Protein AF-A0A4Q2UKI3-F1 (afdb_monomer)

pLDDT: mean 76.63, std 18.98, range [35.12, 98.06]

Secondary structure (DSSP, 8-state):
-HHHHHHHHHHHHHHHTS------PPPEEEEEEEEEEEETTS-B-TT-EEEEEEEESSSTT---EEEEEEEE--TTSEEEEEEEEE--SSS-EEEEEEE-SEEEETTEEEEEEEEEEEEGGGTEE--TT-----EE-TTSEEEEEEEEEE-

Nearest PDB structures (foldseek):
  2bum-assembly1_B  TM=4.641E-01  e=3.343E-04  Acinetobacter baylyi ADP1
  2but-assembly1_B  TM=4.661E-01  e=5.150E-04  Acinetobacter baylyi ADP1
  1ykn-assembly1_F  TM=4.585E-01  e=4.879E-04  Pseudomonas putida
  1ykp-assembly1_D  TM=4.360E-01  e=1.601E-03  Pseudomonas putida
  5vxt-assembly1_A  TM=4.109E-01  e=1.361E-03  Burkholderia ambifaria MC40-6

Organism: NCBI:txid2502893

Foldseek 3Di:
DVVVVVVVVVVVVCVVVVVPPPPPFFDWAKEKEKEFEAAPVRHGDWFFKKKKWKAFAQDDPRPHTPDIDIWTAHNRRMTMDIDTDTADDPRHIWIFMDGDQWDDDPNFIKGWDAKFKDFPVPVDGPPGPPPPPGTDGGNTYMYMYTYIYTD

Radius of gyration: 20.32 Å; Cα contacts (8 Å, |Δi|>4): 316; chains: 1; bounding box: 37×31×71 Å

Sequence (151 aa):
METIKAVKYSLLVAILTTSLSCGIKAVEKGTVITGTVQLNTGEPVEGYPLSVVGKKGTGFGVTNPVSRQDIRTDKNGTFSYQGLLKSGGLDGLGYELQWAYYFDVQGQSYSVDTIQASIPDTGINNTPGYQYDGYLFPGKQHEIKIILKKN

Structure (mmCIF, N/CA/C/O backbone):
data_AF-A0A4Q2UKI3-F1
#
_entry.id   AF-A0A4Q2UKI3-F1
#
loop_
_atom_site.group_PDB
_atom_site.id
_atom_site.type_symbol
_atom_site.label_atom_id
_atom_site.label_alt_id
_atom_site.label_comp_id
_atom_site.label_asym_id
_atom_site.label_entity_id
_atom_site.label_seq_id
_atom_site.pdbx_PDB_ins_code
_atom_site.Cartn_x
_atom_site.Cartn_y
_atom_site.Cartn_z
_atom_site.occupancy
_atom_site.B_iso_or_equiv
_atom_site.auth_seq_id
_atom_site.auth_comp_id
_atom_site.auth_asym_id
_atom_site.auth_atom_id
_atom_site.pdbx_PDB_model_num
ATOM 1 N N . MET A 1 1 ? 12.188 14.479 -53.266 1.00 50.34 1 MET A N 1
ATOM 2 C CA . MET A 1 1 ? 11.174 14.447 -52.181 1.00 50.34 1 MET A CA 1
ATOM 3 C C . MET A 1 1 ? 10.757 13.022 -51.787 1.00 50.34 1 MET A C 1
ATOM 5 O O . MET A 1 1 ? 10.208 12.839 -50.707 1.00 50.34 1 MET A O 1
ATOM 9 N N . GLU A 1 2 ? 11.034 12.005 -52.610 1.00 50.94 2 GLU A N 1
ATOM 10 C CA . GLU A 1 2 ? 10.612 10.615 -52.362 1.00 50.94 2 GLU A CA 1
ATOM 11 C C . GLU A 1 2 ? 11.491 9.858 -51.353 1.00 50.94 2 GLU A C 1
ATOM 13 O O . GLU A 1 2 ? 10.982 9.089 -50.541 1.00 50.94 2 GLU A O 1
ATOM 18 N N . THR A 1 3 ? 12.789 10.163 -51.295 1.00 49.94 3 THR A N 1
ATOM 19 C CA . THR A 1 3 ? 13.754 9.511 -50.393 1.00 49.94 3 THR A CA 1
ATOM 20 C C . THR A 1 3 ? 13.425 9.725 -48.909 1.00 49.94 3 THR A C 1
ATOM 22 O O . THR A 1 3 ? 13.560 8.814 -48.101 1.00 49.94 3 THR A O 1
ATOM 25 N N . ILE A 1 4 ? 12.908 10.904 -48.542 1.00 55.69 4 ILE A N 1
ATOM 26 C CA . ILE A 1 4 ? 12.514 11.227 -47.156 1.00 55.69 4 ILE A CA 1
ATOM 27 C C . ILE A 1 4 ? 11.265 10.436 -46.733 1.00 55.69 4 ILE A C 1
ATOM 29 O O . ILE A 1 4 ? 11.157 10.017 -45.580 1.00 55.69 4 ILE A O 1
ATOM 33 N N . LYS A 1 5 ? 10.326 10.196 -47.661 1.00 51.28 5 LYS A N 1
ATOM 34 C CA . LYS A 1 5 ? 9.130 9.381 -47.391 1.00 51.28 5 LYS A CA 1
ATOM 35 C C . LYS A 1 5 ? 9.502 7.914 -47.172 1.00 51.28 5 LYS A C 1
ATOM 37 O O . LYS A 1 5 ? 8.985 7.311 -46.236 1.00 51.28 5 LYS A O 1
ATOM 42 N N . ALA A 1 6 ? 10.435 7.384 -47.967 1.00 54.06 6 ALA A N 1
ATOM 43 C CA . ALA A 1 6 ? 10.947 6.024 -47.810 1.00 54.06 6 ALA A CA 1
ATOM 44 C C . ALA A 1 6 ? 11.662 5.827 -46.461 1.00 54.06 6 ALA A C 1
ATOM 46 O O . ALA A 1 6 ? 11.371 4.869 -45.757 1.00 54.06 6 ALA A O 1
ATOM 47 N N . VAL A 1 7 ? 12.507 6.775 -46.034 1.00 58.47 7 VAL A N 1
ATOM 48 C CA . VAL A 1 7 ? 13.191 6.709 -44.725 1.00 58.47 7 VAL A CA 1
ATOM 49 C C . VAL A 1 7 ? 12.198 6.746 -43.558 1.00 58.47 7 VAL A C 1
ATOM 51 O O . VAL A 1 7 ? 12.334 5.964 -42.619 1.00 58.47 7 VAL A O 1
ATOM 54 N N . LYS A 1 8 ? 11.165 7.599 -43.618 1.00 52.81 8 LYS A N 1
ATOM 55 C CA . LYS A 1 8 ? 10.102 7.632 -42.597 1.00 52.81 8 LYS A CA 1
ATOM 56 C C . LYS A 1 8 ? 9.333 6.315 -42.514 1.00 52.81 8 LYS A C 1
ATOM 58 O O . LYS A 1 8 ? 9.083 5.842 -41.409 1.00 52.81 8 LYS A O 1
ATOM 63 N N . TYR A 1 9 ? 8.977 5.729 -43.658 1.00 56.16 9 TYR A N 1
ATOM 64 C CA . TYR A 1 9 ? 8.280 4.443 -43.697 1.00 56.16 9 TYR A CA 1
ATOM 65 C C . TYR A 1 9 ? 9.157 3.311 -43.156 1.00 56.16 9 TYR A C 1
ATOM 67 O O . TYR A 1 9 ? 8.686 2.533 -42.336 1.00 56.16 9 TYR A O 1
ATOM 75 N N . SER A 1 10 ? 10.440 3.264 -43.521 1.00 57.22 10 SER A N 1
ATOM 76 C CA . SER A 1 10 ? 11.377 2.254 -43.018 1.00 57.22 10 SER A CA 1
ATOM 77 C C . SER A 1 10 ? 11.633 2.376 -41.515 1.00 57.22 10 SER A C 1
ATOM 79 O O . SER A 1 10 ? 11.723 1.359 -40.836 1.00 57.22 10 SER A O 1
ATOM 81 N N . LEU A 1 11 ? 11.701 3.597 -40.970 1.00 56.56 11 LEU A N 1
ATOM 82 C CA . LEU A 1 11 ? 11.870 3.817 -39.530 1.00 56.56 11 LEU A CA 1
ATOM 83 C C . LEU A 1 11 ? 10.609 3.423 -38.749 1.00 56.56 11 LEU A C 1
ATOM 85 O O . LEU A 1 11 ? 10.703 2.769 -37.715 1.00 56.56 11 LEU A O 1
ATOM 89 N N . LEU A 1 12 ? 9.427 3.778 -39.264 1.00 56.50 12 LEU A N 1
ATOM 90 C CA . LEU A 1 12 ? 8.145 3.421 -38.659 1.00 56.50 12 LEU A CA 1
ATOM 91 C C . LEU A 1 12 ? 7.921 1.905 -38.694 1.00 56.50 12 LEU A C 1
ATOM 93 O O . LEU A 1 12 ? 7.557 1.323 -37.678 1.00 56.50 12 LEU A O 1
ATOM 97 N N . VAL A 1 13 ? 8.196 1.259 -39.832 1.00 60.34 13 VAL A N 1
ATOM 98 C CA . VAL A 1 13 ? 8.146 -0.202 -39.959 1.00 60.34 13 VAL A CA 1
ATOM 99 C C . VAL A 1 13 ? 9.145 -0.833 -39.007 1.00 60.34 13 VAL A C 1
ATOM 101 O O . VAL A 1 13 ? 8.752 -1.719 -38.277 1.00 60.34 13 VAL A O 1
ATOM 104 N N . ALA A 1 14 ? 10.380 -0.347 -38.909 1.00 57.53 14 ALA A N 1
ATOM 105 C CA . ALA A 1 14 ? 11.362 -0.949 -38.014 1.00 57.53 14 ALA A CA 1
ATOM 106 C C . ALA A 1 14 ? 11.053 -0.763 -36.511 1.00 57.53 14 ALA A C 1
ATOM 108 O O . ALA A 1 14 ? 11.431 -1.613 -35.701 1.00 57.53 14 ALA A O 1
ATOM 109 N N . ILE A 1 15 ? 10.318 0.294 -36.138 1.00 59.94 15 ILE A N 1
ATOM 110 C CA . ILE A 1 15 ? 9.724 0.460 -34.800 1.00 59.94 15 ILE A CA 1
ATOM 111 C C . ILE A 1 15 ? 8.563 -0.531 -34.598 1.00 59.94 15 ILE A C 1
ATOM 113 O O . ILE A 1 15 ? 8.498 -1.193 -33.565 1.00 59.94 15 ILE A O 1
ATOM 117 N N . LEU A 1 16 ? 7.674 -0.674 -35.587 1.00 53.81 16 LEU A N 1
ATOM 118 C CA . LEU A 1 16 ? 6.489 -1.544 -35.521 1.00 53.81 16 LEU A CA 1
ATOM 119 C C . LEU A 1 16 ? 6.827 -3.041 -35.603 1.00 53.81 16 LEU A C 1
ATOM 121 O O . LEU A 1 16 ? 6.187 -3.854 -34.946 1.00 53.81 16 LEU A O 1
ATOM 125 N N . THR A 1 17 ? 7.840 -3.413 -36.385 1.00 56.22 17 THR A N 1
ATOM 126 C CA . THR A 1 17 ? 8.337 -4.784 -36.557 1.00 56.22 17 THR A CA 1
ATOM 127 C C . THR A 1 17 ? 9.443 -5.119 -35.567 1.00 56.22 17 THR A C 1
ATOM 129 O O . THR A 1 17 ? 10.066 -6.171 -35.688 1.00 56.22 17 THR A O 1
ATOM 132 N N . THR A 1 18 ? 9.728 -4.237 -34.602 1.00 50.94 18 THR A N 1
ATOM 133 C CA . THR A 1 18 ? 10.745 -4.417 -33.548 1.00 50.94 18 THR A CA 1
ATOM 134 C C . THR A 1 18 ? 12.172 -4.686 -34.050 1.00 50.94 18 THR A C 1
ATOM 136 O O . THR A 1 18 ? 13.043 -5.058 -33.270 1.00 50.94 18 THR A O 1
ATOM 139 N N . SER A 1 19 ? 12.453 -4.469 -35.339 1.00 52.16 19 SER A N 1
ATOM 140 C CA . SER A 1 19 ? 13.776 -4.690 -35.939 1.00 52.16 19 SER A CA 1
ATOM 141 C C . SER A 1 19 ? 14.776 -3.586 -35.577 1.00 52.16 19 SER A C 1
ATOM 143 O O . SER A 1 19 ? 15.982 -3.805 -35.644 1.00 52.16 19 SER A O 1
ATOM 145 N N . LEU A 1 20 ? 14.291 -2.437 -35.093 1.00 46.88 20 LEU A N 1
ATOM 146 C CA . LEU A 1 20 ? 15.054 -1.492 -34.275 1.00 46.88 20 LEU A CA 1
ATOM 147 C C . LEU A 1 20 ? 14.900 -1.854 -32.789 1.00 46.88 20 LEU A C 1
ATOM 149 O O . LEU A 1 20 ? 14.452 -1.042 -31.981 1.00 46.88 20 LEU A O 1
ATOM 153 N N . SER A 1 21 ? 15.277 -3.072 -32.394 1.00 44.72 21 SER A N 1
ATOM 154 C CA . SER A 1 21 ? 15.443 -3.415 -30.980 1.00 44.72 21 SER A CA 1
ATOM 155 C C . SER A 1 21 ? 16.721 -2.755 -30.450 1.00 44.72 21 SER A C 1
ATOM 157 O O . SER A 1 21 ? 17.706 -3.418 -30.123 1.00 44.72 21 SER A O 1
ATOM 159 N N . CYS A 1 22 ? 16.736 -1.424 -30.377 1.00 46.22 22 CYS A N 1
ATOM 160 C CA . CYS A 1 22 ? 17.656 -0.732 -29.488 1.00 46.22 22 CYS A CA 1
ATOM 161 C C . CYS A 1 22 ? 17.190 -1.113 -28.080 1.00 46.22 22 CYS A C 1
ATOM 163 O O . CYS A 1 22 ? 16.197 -0.577 -27.599 1.00 46.22 22 CYS A O 1
ATOM 165 N N . GLY A 1 23 ? 17.780 -2.181 -27.531 1.00 47.00 23 GLY A N 1
ATOM 166 C CA . GLY A 1 23 ? 17.226 -2.991 -26.450 1.00 47.00 23 GLY A CA 1
ATOM 167 C C . GLY A 1 23 ? 16.612 -2.174 -25.319 1.00 47.00 23 GLY A C 1
ATOM 168 O O . GLY A 1 23 ? 17.324 -1.723 -24.423 1.00 47.00 23 GLY A O 1
ATOM 169 N N . ILE A 1 24 ? 15.283 -2.041 -25.338 1.00 54.25 24 ILE A N 1
ATOM 170 C CA . ILE A 1 24 ? 14.505 -1.509 -24.221 1.00 54.25 24 ILE A CA 1
ATOM 171 C C . ILE A 1 24 ? 14.537 -2.589 -23.140 1.00 54.25 24 ILE A C 1
ATOM 173 O O . ILE A 1 24 ? 13.637 -3.412 -23.021 1.00 54.25 24 ILE A O 1
ATOM 177 N N . LYS A 1 25 ? 15.646 -2.657 -22.405 1.00 57.47 25 LYS A N 1
ATOM 178 C CA . LYS A 1 25 ? 15.768 -3.507 -21.226 1.00 57.47 25 LYS A CA 1
ATOM 179 C C . LYS A 1 25 ? 14.930 -2.882 -20.119 1.00 57.47 25 LYS A C 1
ATOM 181 O O . LYS A 1 25 ? 14.973 -1.667 -19.931 1.00 57.47 25 LYS A O 1
ATOM 186 N N . ALA A 1 26 ? 14.202 -3.704 -19.371 1.00 66.56 26 ALA A N 1
ATOM 187 C CA . ALA A 1 26 ? 13.581 -3.254 -18.136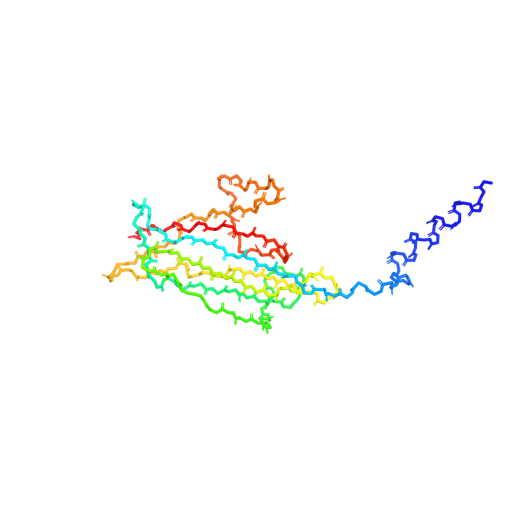 1.00 66.56 26 ALA A CA 1
ATOM 188 C C . ALA A 1 26 ? 14.672 -2.685 -17.210 1.00 66.56 26 ALA A C 1
ATOM 190 O O . ALA A 1 26 ? 15.658 -3.364 -16.916 1.00 66.56 26 ALA A O 1
ATOM 191 N N . VAL A 1 27 ? 14.518 -1.430 -16.786 1.00 73.94 27 VAL A N 1
ATOM 192 C CA . VAL A 1 27 ? 15.466 -0.750 -15.897 1.00 73.94 27 VAL A CA 1
ATOM 193 C C . VAL A 1 27 ? 14.875 -0.720 -14.498 1.00 73.94 27 VAL A C 1
ATOM 195 O O . VAL A 1 27 ? 13.685 -0.463 -14.325 1.00 73.94 27 VAL A O 1
ATOM 198 N N . GLU A 1 28 ? 15.698 -0.967 -13.488 1.00 82.25 28 GLU A N 1
ATOM 199 C CA . GLU A 1 28 ? 15.294 -0.800 -12.096 1.00 82.25 28 GLU A CA 1
ATOM 200 C C . GLU A 1 28 ? 1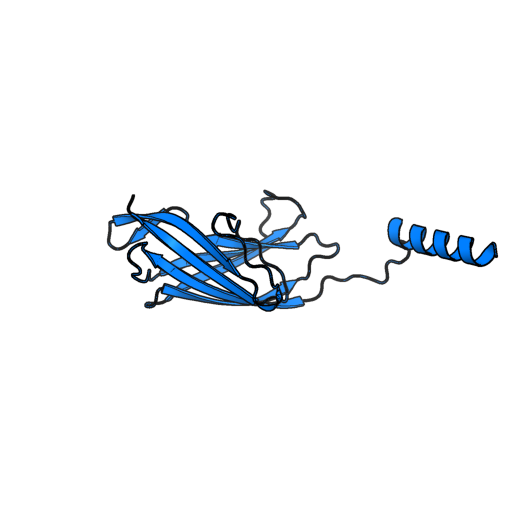5.086 0.679 -11.771 1.00 82.25 28 GLU A C 1
ATOM 202 O O . GLU A 1 28 ? 15.916 1.539 -12.077 1.00 82.25 28 GLU A O 1
ATOM 207 N N . LYS A 1 29 ? 13.942 0.986 -11.165 1.00 84.38 29 LYS A N 1
ATOM 208 C CA . LYS A 1 29 ? 13.545 2.334 -10.787 1.00 84.38 29 LYS A CA 1
ATOM 209 C C . LYS A 1 29 ? 13.206 2.369 -9.303 1.00 84.38 29 LYS A C 1
ATOM 211 O O . LYS A 1 29 ? 12.342 1.622 -8.837 1.00 84.38 29 LYS A O 1
ATOM 216 N N . GLY A 1 30 ? 13.874 3.260 -8.573 1.00 87.31 30 GLY A N 1
ATOM 217 C CA . GLY A 1 30 ? 13.557 3.543 -7.175 1.00 87.31 30 GLY A CA 1
ATOM 218 C C . GLY A 1 30 ? 12.121 4.030 -7.052 1.00 87.31 30 GLY A C 1
ATOM 219 O O . GLY A 1 30 ? 11.756 5.037 -7.648 1.00 87.31 30 GLY A O 1
ATOM 220 N N . THR A 1 31 ? 11.309 3.281 -6.322 1.00 88.75 31 THR A N 1
ATOM 221 C CA . THR A 1 31 ? 9.890 3.553 -6.101 1.00 88.75 31 THR A CA 1
ATOM 222 C C . THR A 1 31 ? 9.677 3.685 -4.606 1.00 88.75 31 THR A C 1
ATOM 224 O O . THR A 1 31 ? 10.172 2.862 -3.832 1.00 88.75 31 THR A O 1
ATOM 227 N N . VAL A 1 32 ? 8.953 4.727 -4.216 1.00 92.75 32 VAL A N 1
ATOM 228 C CA . VAL A 1 32 ? 8.581 4.988 -2.827 1.00 92.75 32 VAL A CA 1
ATOM 229 C C . VAL A 1 32 ? 7.070 4.892 -2.728 1.00 92.75 32 VAL A C 1
ATOM 231 O O . VAL A 1 32 ? 6.356 5.452 -3.554 1.00 92.75 32 VAL A O 1
ATOM 234 N N . ILE A 1 33 ? 6.589 4.163 -1.733 1.00 93.31 33 ILE A N 1
ATOM 235 C CA . ILE A 1 33 ? 5.170 4.027 -1.432 1.00 93.31 33 ILE A CA 1
ATOM 236 C C . ILE A 1 33 ? 5.023 4.361 0.038 1.00 93.31 33 ILE A C 1
ATOM 238 O O . ILE A 1 33 ? 5.574 3.667 0.887 1.00 93.31 33 ILE A O 1
ATOM 242 N N . THR A 1 34 ? 4.297 5.420 0.341 1.00 95.62 34 THR A N 1
ATOM 243 C CA . THR A 1 34 ? 3.963 5.807 1.707 1.00 95.62 34 THR A CA 1
ATOM 244 C C . THR A 1 34 ? 2.459 5.842 1.857 1.00 95.62 34 THR A C 1
ATOM 246 O O . THR A 1 34 ? 1.715 5.997 0.887 1.00 95.62 34 THR A O 1
ATOM 249 N N . GLY A 1 35 ? 1.982 5.678 3.080 1.00 95.69 35 GLY A N 1
ATOM 250 C CA . GLY A 1 35 ? 0.560 5.783 3.297 1.00 95.69 35 GLY A CA 1
ATOM 251 C C . GLY A 1 35 ? 0.117 5.602 4.725 1.00 95.69 35 GLY A C 1
ATOM 252 O O . GLY A 1 35 ? 0.918 5.331 5.620 1.00 95.69 35 GLY A O 1
ATOM 253 N N . THR A 1 36 ? -1.186 5.755 4.918 1.00 97.31 36 THR A N 1
ATOM 254 C CA . THR A 1 36 ? -1.844 5.565 6.204 1.00 97.31 36 THR A CA 1
ATOM 255 C C . THR A 1 36 ? -3.050 4.647 6.083 1.00 97.31 36 THR A C 1
ATOM 257 O O . THR A 1 36 ? -3.734 4.599 5.058 1.00 97.31 36 THR A O 1
ATOM 260 N N . VAL A 1 37 ? -3.318 3.918 7.160 1.00 96.75 37 VAL A N 1
ATOM 261 C CA . VAL A 1 37 ? -4.538 3.148 7.367 1.00 96.75 37 VAL A CA 1
ATOM 262 C C . VAL A 1 37 ? -5.197 3.672 8.630 1.00 96.75 37 VAL A C 1
ATOM 264 O O . VAL A 1 37 ? -4.595 3.690 9.706 1.00 96.75 37 VAL A O 1
ATOM 267 N N . GLN A 1 38 ? -6.437 4.118 8.486 1.00 97.19 38 GLN A N 1
ATOM 268 C CA . GLN A 1 38 ? -7.216 4.683 9.577 1.00 97.19 38 GLN A CA 1
ATOM 269 C C . GLN A 1 38 ? -8.654 4.181 9.526 1.00 97.19 38 GLN A C 1
ATOM 271 O O . GLN A 1 38 ? -9.178 3.829 8.471 1.00 97.19 38 GLN A O 1
ATOM 276 N N . LEU A 1 39 ? -9.317 4.196 10.670 1.00 95.81 39 LEU A N 1
ATOM 277 C CA . LEU A 1 39 ? -10.757 4.043 10.756 1.00 95.81 39 LEU A CA 1
ATOM 278 C C . LEU A 1 39 ? -11.450 5.272 10.146 1.00 95.81 39 LEU A C 1
ATOM 280 O O . LEU A 1 39 ? -10.875 6.360 10.028 1.00 95.81 39 LEU A O 1
ATOM 284 N N . ASN A 1 40 ? -12.722 5.127 9.789 1.00 93.62 40 ASN A N 1
ATOM 285 C CA . ASN A 1 40 ? -13.571 6.229 9.337 1.00 93.62 40 ASN A CA 1
ATOM 286 C C . ASN A 1 40 ? -13.797 7.294 10.429 1.00 93.62 40 ASN A C 1
ATOM 288 O O . ASN A 1 40 ? -14.176 8.418 10.112 1.00 93.62 40 ASN A O 1
ATOM 292 N N . THR A 1 41 ? -13.512 6.962 11.692 1.00 93.56 41 THR A N 1
ATOM 293 C CA . THR A 1 41 ? -13.431 7.890 12.831 1.00 93.56 41 THR A CA 1
ATOM 294 C C . THR A 1 41 ? -12.162 8.750 12.819 1.00 93.56 41 THR A C 1
ATOM 296 O O . THR A 1 41 ? -12.094 9.743 13.535 1.00 93.56 41 THR A O 1
ATOM 299 N N . GLY A 1 42 ? -11.163 8.396 12.002 1.00 93.31 42 GLY A N 1
ATOM 300 C CA . GLY A 1 42 ? -9.849 9.038 11.949 1.00 93.31 42 GLY A CA 1
ATOM 301 C C . GLY A 1 42 ? -8.781 8.368 12.816 1.00 93.31 42 GLY A C 1
ATOM 302 O O . GLY A 1 42 ? -7.621 8.760 12.740 1.00 93.31 42 GLY A O 1
ATOM 303 N N . GLU A 1 43 ? -9.141 7.357 13.608 1.00 96.44 43 GLU A N 1
ATOM 304 C CA . GLU A 1 43 ? -8.193 6.640 14.466 1.00 96.44 43 GLU A CA 1
ATOM 305 C C . GLU A 1 43 ? -7.231 5.770 13.638 1.00 96.44 43 GLU A C 1
ATOM 307 O O . GLU A 1 43 ? -7.675 5.100 12.702 1.00 96.44 43 GLU A O 1
ATOM 312 N N . PRO A 1 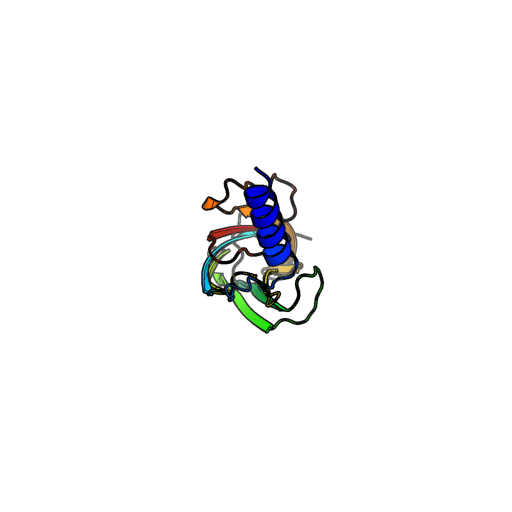44 ? -5.924 5.751 13.948 1.00 97.25 44 PRO A N 1
ATOM 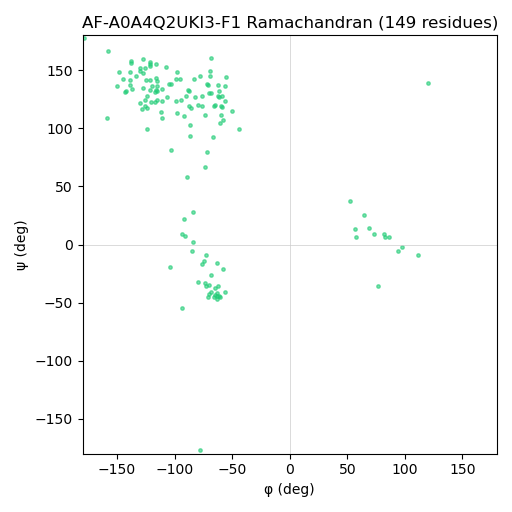313 C CA . PRO A 1 44 ? -4.955 4.942 13.215 1.00 97.25 44 PRO A CA 1
ATOM 314 C C . PRO A 1 44 ? -5.149 3.441 13.463 1.00 97.25 44 PRO A C 1
ATOM 316 O O . PRO A 1 44 ? -5.536 3.026 14.554 1.00 97.25 44 PRO A O 1
ATOM 319 N N . VAL A 1 45 ? -4.823 2.617 12.464 1.00 96.88 45 VAL A N 1
ATOM 320 C CA . VAL A 1 45 ? -4.895 1.151 12.567 1.00 96.88 45 VAL A CA 1
ATOM 321 C C . VAL A 1 45 ? -3.490 0.563 12.552 1.00 96.88 45 VAL A C 1
ATOM 323 O O . VAL A 1 45 ? -2.835 0.546 11.511 1.00 96.88 45 VAL A O 1
ATOM 326 N N . GLU A 1 46 ? -3.032 0.059 13.695 1.00 97.31 46 GLU A N 1
ATOM 327 C CA . GLU A 1 46 ? -1.737 -0.617 13.836 1.00 97.31 46 GLU A CA 1
ATOM 328 C C . GLU A 1 46 ? -1.773 -2.058 13.304 1.00 97.31 46 GLU A C 1
ATOM 330 O O . GLU A 1 46 ? -2.768 -2.771 13.443 1.00 97.31 46 GLU A O 1
ATOM 335 N N . GLY A 1 47 ? -0.662 -2.512 12.716 1.00 96.38 47 GLY A N 1
ATOM 336 C CA . GLY A 1 47 ? -0.465 -3.907 12.325 1.00 96.38 47 GLY A CA 1
ATOM 337 C C . GLY A 1 47 ? -1.265 -4.362 11.102 1.00 96.38 47 GLY A C 1
ATOM 338 O O . GLY A 1 47 ? -1.255 -5.558 10.794 1.00 96.38 47 GLY A O 1
ATOM 339 N N . TYR A 1 48 ? -1.921 -3.440 10.397 1.00 96.25 48 TYR A N 1
ATOM 340 C CA . TYR A 1 48 ? -2.703 -3.719 9.199 1.00 96.25 48 TYR A CA 1
ATOM 341 C C . TYR A 1 48 ? -1.803 -4.303 8.098 1.00 96.25 48 TYR A C 1
ATOM 343 O O . TYR A 1 48 ? -0.768 -3.706 7.790 1.00 96.25 48 TYR A O 1
ATOM 351 N N . PRO A 1 49 ? -2.144 -5.466 7.514 1.00 95.19 49 PRO A N 1
ATOM 352 C CA . PRO A 1 49 ? -1.290 -6.144 6.549 1.00 95.19 49 PRO A CA 1
ATOM 353 C C . PRO A 1 49 ? -1.453 -5.560 5.142 1.00 95.19 49 PRO A C 1
ATOM 355 O O . PRO A 1 49 ? -2.556 -5.516 4.590 1.00 95.19 49 PRO A O 1
ATOM 358 N N . LEU A 1 50 ? -0.328 -5.186 4.534 1.00 94.75 50 LEU A N 1
ATOM 359 C CA . LEU A 1 50 ? -0.224 -4.835 3.121 1.00 94.75 50 LEU A CA 1
ATOM 360 C C . LEU A 1 50 ? 0.889 -5.649 2.454 1.00 94.75 50 LEU A C 1
ATOM 362 O O . LEU A 1 50 ? 1.805 -6.135 3.119 1.00 94.75 50 LEU A O 1
ATOM 366 N N . SER A 1 51 ? 0.845 -5.763 1.131 1.00 93.75 51 SER A N 1
ATOM 367 C CA . SER A 1 51 ? 1.900 -6.429 0.367 1.00 93.75 51 SER A CA 1
ATOM 368 C C . SER A 1 51 ? 2.153 -5.723 -0.959 1.00 93.75 51 SER A C 1
ATOM 370 O O . SER A 1 51 ? 1.222 -5.499 -1.722 1.00 93.75 51 SER A O 1
ATOM 372 N N . VAL A 1 52 ? 3.411 -5.436 -1.285 1.00 91.50 52 VAL A N 1
ATOM 373 C CA . VAL A 1 52 ? 3.809 -5.058 -2.649 1.00 91.50 52 VAL A CA 1
ATOM 374 C C . VAL A 1 52 ? 4.076 -6.336 -3.429 1.00 91.50 52 VAL A C 1
ATOM 376 O O . VAL A 1 52 ? 4.967 -7.111 -3.075 1.00 91.50 52 VAL A O 1
ATOM 379 N N . VAL A 1 53 ? 3.305 -6.574 -4.484 1.00 88.12 53 VAL A N 1
ATOM 380 C CA . VAL A 1 53 ? 3.373 -7.789 -5.298 1.00 88.12 53 VAL A CA 1
ATOM 381 C C . VAL A 1 53 ? 3.820 -7.434 -6.708 1.00 88.12 53 VAL A C 1
ATOM 383 O O . VAL A 1 53 ? 3.206 -6.612 -7.380 1.00 88.12 53 VAL A O 1
ATOM 386 N N . GLY A 1 54 ? 4.896 -8.071 -7.166 1.00 85.44 54 GLY A N 1
ATOM 387 C CA . GLY A 1 54 ? 5.296 -8.065 -8.568 1.00 85.44 54 GLY A CA 1
ATOM 388 C C . GLY A 1 54 ? 4.637 -9.234 -9.289 1.00 85.44 54 GLY A C 1
ATOM 389 O O . GLY A 1 54 ? 4.751 -10.376 -8.845 1.00 85.44 54 GLY A O 1
ATOM 390 N N . LYS A 1 55 ? 3.967 -8.971 -10.406 1.00 79.38 55 LYS A N 1
ATOM 391 C CA . LYS A 1 55 ? 3.276 -9.955 -11.248 1.00 79.38 55 LYS A CA 1
ATOM 392 C C . LYS A 1 55 ? 3.921 -10.023 -12.621 1.00 79.38 55 LYS A C 1
ATOM 394 O O . LYS A 1 55 ? 4.319 -8.998 -13.164 1.00 79.38 55 LYS A O 1
ATOM 399 N N . LYS A 1 56 ? 3.996 -11.223 -13.199 1.00 71.12 56 LYS A N 1
ATOM 400 C CA . LYS A 1 56 ? 4.463 -11.433 -14.577 1.00 71.12 56 LYS A CA 1
ATOM 401 C C . LYS A 1 56 ? 3.280 -11.591 -15.535 1.00 71.12 56 LYS A C 1
ATOM 403 O O . LYS A 1 56 ? 2.471 -12.497 -15.362 1.00 71.12 56 LYS A O 1
ATOM 408 N N . GLY A 1 57 ? 3.228 -10.744 -16.560 1.00 59.19 57 GLY A N 1
ATOM 409 C CA . GLY A 1 57 ? 2.171 -10.651 -17.571 1.00 59.19 57 GLY A CA 1
ATOM 410 C C . GLY A 1 57 ? 1.504 -9.267 -17.585 1.00 59.19 57 GLY A C 1
ATOM 411 O O . GLY A 1 57 ? 1.217 -8.700 -16.538 1.00 59.19 57 GLY A O 1
ATOM 412 N N . THR A 1 58 ? 1.216 -8.726 -18.774 1.00 50.69 58 THR A N 1
ATOM 413 C CA . THR A 1 58 ? 0.588 -7.399 -18.970 1.00 50.69 58 THR A CA 1
ATOM 414 C C . THR A 1 58 ? -0.945 -7.423 -18.864 1.00 50.69 58 THR A C 1
ATOM 416 O O . THR A 1 58 ? -1.621 -6.630 -19.513 1.00 50.69 58 THR A O 1
ATOM 419 N N . GLY A 1 59 ? -1.512 -8.360 -18.101 1.00 46.31 59 GLY A N 1
ATOM 420 C CA . GLY A 1 59 ? -2.958 -8.563 -17.999 1.00 46.31 59 GLY A CA 1
ATOM 421 C C . GLY A 1 59 ? -3.476 -8.379 -16.576 1.00 46.31 59 GLY A C 1
ATOM 422 O O . GLY A 1 59 ? -2.896 -8.896 -15.620 1.00 46.31 59 GLY A O 1
ATOM 423 N N . PHE A 1 60 ? -4.605 -7.686 -16.446 1.00 40.53 60 PHE A N 1
ATOM 424 C CA . PHE A 1 60 ? -5.396 -7.654 -15.218 1.00 40.53 60 PHE A CA 1
ATOM 425 C C . PHE A 1 60 ? -5.815 -9.093 -14.854 1.00 40.53 60 PHE A C 1
ATOM 427 O O . PHE A 1 60 ? -6.331 -9.816 -15.704 1.00 40.53 60 PHE A O 1
ATOM 434 N N . GLY A 1 61 ? -5.559 -9.538 -13.619 1.00 47.44 61 GLY A N 1
ATOM 435 C CA . GLY A 1 61 ? -5.936 -10.884 -13.152 1.00 47.44 61 GLY A CA 1
ATOM 436 C C . GLY A 1 61 ? -4.945 -12.022 -13.443 1.00 47.44 61 GLY A C 1
ATOM 437 O O . GLY A 1 61 ? -5.260 -13.173 -13.152 1.00 47.44 61 GLY A O 1
ATOM 438 N N . VAL A 1 62 ? -3.742 -11.749 -13.969 1.00 51.38 62 VAL A N 1
ATOM 439 C CA . VAL A 1 62 ? -2.716 -12.796 -14.155 1.00 51.38 62 VAL A CA 1
ATOM 440 C C . VAL A 1 62 ? -2.065 -13.145 -12.805 1.00 51.38 62 VAL A C 1
ATOM 442 O O . VAL A 1 62 ? -1.479 -12.299 -12.129 1.00 51.38 62 VAL A O 1
ATOM 445 N N . THR A 1 63 ? -2.191 -14.409 -12.396 1.00 55.19 63 THR A N 1
ATOM 446 C CA . THR A 1 63 ? -1.961 -14.933 -11.033 1.00 55.19 63 THR A CA 1
ATOM 447 C C . THR A 1 63 ? -0.549 -15.446 -10.754 1.00 55.19 63 THR A C 1
ATOM 449 O O . THR A 1 63 ? -0.377 -16.248 -9.843 1.00 55.19 63 THR A O 1
ATOM 452 N N . ASN A 1 64 ? 0.470 -15.020 -11.501 1.00 67.31 64 ASN A N 1
ATOM 453 C CA . ASN A 1 64 ? 1.843 -15.477 -11.260 1.00 67.31 64 ASN A CA 1
ATOM 454 C C . ASN A 1 64 ? 2.645 -14.390 -10.529 1.00 67.31 64 ASN A C 1
ATOM 456 O O . ASN A 1 64 ? 3.362 -13.625 -11.190 1.00 67.31 64 ASN A O 1
ATOM 460 N N . PRO A 1 65 ? 2.516 -14.273 -9.187 1.00 71.31 65 PRO A N 1
ATOM 461 C CA . PRO A 1 65 ? 3.379 -13.399 -8.417 1.00 71.31 65 PRO A CA 1
ATOM 462 C C . PRO A 1 65 ? 4.817 -13.901 -8.553 1.00 71.31 65 PRO A C 1
ATOM 464 O O . PRO A 1 65 ? 5.107 -15.076 -8.342 1.00 71.31 65 PRO A O 1
ATOM 467 N N . VAL A 1 66 ? 5.719 -13.004 -8.928 1.00 79.94 66 VAL A N 1
ATOM 468 C CA . VAL A 1 66 ? 7.159 -13.279 -9.024 1.00 79.94 66 VAL A CA 1
ATOM 469 C C . VAL A 1 66 ? 7.935 -12.680 -7.861 1.00 79.94 66 VAL A C 1
ATOM 471 O O . VAL A 1 66 ? 9.052 -13.105 -7.582 1.00 79.94 66 VAL A O 1
ATOM 474 N N . SER A 1 67 ? 7.349 -11.704 -7.170 1.00 84.62 67 SER A N 1
ATOM 475 C CA . SER A 1 67 ? 7.896 -11.135 -5.947 1.00 84.62 67 SER A CA 1
ATOM 476 C C . SER A 1 67 ? 6.767 -10.684 -5.032 1.00 84.62 67 SER A C 1
ATOM 478 O O . SER A 1 67 ? 5.719 -10.240 -5.498 1.00 84.62 67 SER A O 1
ATOM 480 N N . ARG A 1 68 ? 6.996 -10.766 -3.725 1.00 89.06 68 ARG A N 1
ATOM 481 C CA . ARG A 1 68 ? 6.094 -10.256 -2.696 1.00 89.06 68 ARG A CA 1
ATOM 482 C C . ARG A 1 68 ? 6.930 -9.668 -1.574 1.00 89.06 68 ARG A C 1
ATOM 484 O O . ARG A 1 68 ? 7.863 -10.317 -1.113 1.00 89.06 68 ARG A O 1
ATOM 491 N N . GLN A 1 69 ? 6.577 -8.467 -1.145 1.00 93.38 69 GLN A N 1
ATOM 492 C CA . GLN A 1 69 ? 7.119 -7.850 0.053 1.00 93.38 69 GLN A CA 1
ATOM 493 C C . GLN A 1 69 ? 5.965 -7.483 0.971 1.00 93.38 69 GLN A C 1
ATOM 495 O O . GLN A 1 69 ? 5.134 -6.655 0.608 1.00 93.38 69 GLN A O 1
ATOM 500 N N . ASP A 1 70 ? 5.934 -8.083 2.154 1.00 95.19 70 ASP A N 1
ATOM 501 C CA . ASP A 1 70 ? 4.927 -7.763 3.157 1.00 95.19 70 ASP A CA 1
ATOM 502 C C . ASP A 1 70 ? 5.337 -6.526 3.959 1.00 95.19 70 ASP A C 1
ATOM 504 O O . ASP A 1 70 ? 6.516 -6.308 4.256 1.00 95.19 70 ASP A O 1
ATOM 508 N N . ILE A 1 71 ? 4.336 -5.713 4.280 1.00 95.69 71 ILE A N 1
ATOM 509 C CA . ILE A 1 71 ? 4.428 -4.453 5.009 1.00 95.69 71 ILE A CA 1
ATOM 510 C C . ILE A 1 71 ? 3.326 -4.473 6.069 1.00 95.69 71 ILE A C 1
ATOM 512 O O . ILE A 1 71 ? 2.240 -5.016 5.853 1.00 95.69 71 ILE A O 1
ATOM 516 N N . ARG A 1 72 ? 3.594 -3.881 7.229 1.00 96.50 72 ARG A N 1
ATOM 517 C CA . ARG A 1 72 ? 2.578 -3.646 8.253 1.00 96.50 72 ARG A CA 1
ATOM 518 C C . ARG A 1 72 ? 2.592 -2.190 8.665 1.00 96.50 72 ARG A C 1
ATOM 520 O O . ARG A 1 72 ? 3.655 -1.570 8.661 1.00 96.50 72 ARG A O 1
ATOM 527 N N . THR A 1 73 ? 1.425 -1.665 9.013 1.00 97.81 73 THR A N 1
ATOM 528 C CA . THR A 1 73 ? 1.341 -0.331 9.598 1.00 97.81 73 THR A CA 1
ATOM 529 C C . THR A 1 73 ? 1.936 -0.301 10.999 1.00 97.81 73 THR A C 1
ATOM 531 O O . THR A 1 73 ? 1.823 -1.263 11.764 1.00 97.81 73 THR A O 1
ATOM 534 N N . ASP A 1 74 ? 2.565 0.819 11.332 1.00 97.88 74 ASP A N 1
ATOM 535 C CA . ASP A 1 74 ? 3.033 1.117 12.678 1.00 97.88 74 ASP A CA 1
ATOM 536 C C . ASP A 1 74 ? 1.888 1.581 13.601 1.00 97.88 74 ASP A C 1
ATOM 538 O O . ASP A 1 74 ? 0.722 1.653 13.207 1.00 97.88 74 ASP A O 1
ATOM 542 N N . LYS A 1 75 ? 2.227 1.939 14.845 1.00 97.00 75 LYS A N 1
ATOM 543 C CA . LYS A 1 75 ? 1.290 2.464 15.856 1.00 97.00 75 LYS A CA 1
ATOM 544 C C . LYS A 1 75 ? 0.528 3.731 15.439 1.00 97.00 75 LYS A C 1
ATOM 546 O O . LYS A 1 75 ? -0.502 4.045 16.024 1.00 97.00 75 LYS A O 1
ATOM 551 N N . ASN A 1 76 ? 1.041 4.480 14.462 1.00 97.62 76 ASN A N 1
ATOM 552 C CA . ASN A 1 76 ? 0.394 5.672 13.917 1.00 97.62 76 ASN A CA 1
ATOM 553 C C . ASN A 1 76 ? -0.444 5.329 12.676 1.00 97.62 76 ASN A C 1
ATOM 555 O O . ASN A 1 76 ? -0.875 6.229 11.956 1.00 97.62 76 ASN A O 1
ATOM 559 N N . GLY A 1 77 ? -0.637 4.040 12.378 1.00 97.00 77 GLY A N 1
ATOM 560 C CA . GLY A 1 77 ? -1.320 3.579 11.178 1.00 97.00 77 GLY A CA 1
ATOM 561 C C . GLY A 1 77 ? -0.530 3.856 9.904 1.00 97.00 77 GLY A C 1
ATOM 562 O O . GLY A 1 77 ? -1.099 3.795 8.821 1.00 97.00 77 GLY A O 1
ATOM 563 N N . THR A 1 78 ? 0.759 4.188 10.000 1.00 98.06 78 THR A N 1
ATOM 564 C CA . THR A 1 78 ? 1.578 4.599 8.855 1.00 98.06 78 THR A CA 1
ATOM 565 C C . THR A 1 78 ? 2.341 3.405 8.295 1.00 98.06 78 THR A C 1
ATOM 567 O O . THR A 1 78 ? 2.815 2.553 9.043 1.00 98.06 78 THR A O 1
ATOM 570 N N . PHE A 1 79 ? 2.482 3.338 6.973 1.00 97.31 79 PHE A N 1
ATOM 571 C CA . PHE A 1 79 ? 3.348 2.378 6.298 1.00 97.31 79 PHE A CA 1
ATOM 572 C C . PHE A 1 79 ? 4.254 3.075 5.283 1.00 97.31 79 PHE A C 1
ATOM 574 O O . PHE A 1 79 ? 3.921 4.122 4.724 1.00 97.31 79 PHE A O 1
ATOM 581 N N . SER A 1 80 ? 5.419 2.479 5.045 1.00 96.25 80 SER A N 1
ATOM 582 C CA . SER A 1 80 ? 6.369 2.944 4.043 1.00 96.25 80 SER A CA 1
ATOM 583 C C . SER A 1 80 ? 7.072 1.760 3.398 1.00 96.25 80 SER A C 1
ATOM 585 O O . SER A 1 80 ? 7.396 0.769 4.053 1.00 96.25 80 SER A O 1
ATOM 587 N N . TYR A 1 81 ? 7.307 1.878 2.102 1.00 94.88 81 TYR A N 1
ATOM 588 C CA . TYR A 1 81 ? 8.094 0.965 1.303 1.00 94.88 81 TYR A CA 1
ATOM 589 C C . TYR A 1 81 ? 8.992 1.770 0.376 1.00 94.88 81 TYR A C 1
ATOM 591 O O . TYR A 1 81 ? 8.547 2.686 -0.314 1.00 94.88 81 TYR A O 1
ATOM 599 N N . GLN A 1 82 ? 10.257 1.376 0.324 1.00 93.75 82 GLN A N 1
ATOM 600 C CA . GLN A 1 82 ? 11.216 1.881 -0.640 1.00 93.75 82 GLN A CA 1
ATOM 601 C C . GLN A 1 82 ? 11.901 0.689 -1.293 1.00 93.75 82 GLN A C 1
ATOM 603 O O . GLN A 1 82 ? 12.512 -0.137 -0.615 1.00 93.75 82 GLN A O 1
ATOM 608 N N . GLY A 1 83 ? 11.799 0.594 -2.615 1.00 87.94 83 GLY A N 1
ATOM 609 C CA . GLY A 1 83 ? 12.368 -0.529 -3.347 1.00 87.94 83 GLY A CA 1
ATOM 610 C C . GLY A 1 83 ? 12.622 -0.231 -4.815 1.00 87.94 83 GLY A C 1
ATOM 611 O O . GLY A 1 83 ? 12.164 0.769 -5.368 1.00 87.94 83 GLY A O 1
ATOM 612 N N . LEU A 1 84 ? 13.393 -1.112 -5.446 1.00 86.19 84 LEU A N 1
ATOM 613 C CA . LEU A 1 84 ? 13.692 -1.059 -6.871 1.00 86.19 84 LEU A CA 1
ATOM 614 C C . LEU A 1 84 ? 12.658 -1.894 -7.630 1.00 86.19 84 LEU A C 1
ATOM 616 O O . LEU A 1 84 ? 12.644 -3.119 -7.532 1.00 86.19 84 LEU A O 1
ATOM 620 N N . LEU A 1 85 ? 11.790 -1.226 -8.391 1.00 85.12 85 LEU A N 1
ATOM 621 C CA . LEU A 1 85 ? 10.792 -1.873 -9.244 1.00 85.12 85 LEU A CA 1
ATOM 622 C C . LEU A 1 85 ? 11.241 -1.780 -10.704 1.00 85.12 85 LEU A C 1
ATOM 624 O O . LEU A 1 85 ? 11.739 -0.743 -11.144 1.00 85.12 85 LEU A O 1
ATOM 628 N N . LYS A 1 86 ? 11.086 -2.853 -11.479 1.00 77.81 86 LYS A N 1
ATOM 629 C CA . LYS A 1 86 ? 11.498 -2.870 -12.888 1.00 77.81 86 LYS A CA 1
ATOM 630 C C . LYS A 1 86 ? 10.488 -2.109 -13.747 1.00 77.81 86 LYS A C 1
ATOM 632 O O . LYS A 1 86 ? 9.298 -2.398 -13.703 1.00 77.81 86 LYS A O 1
ATOM 637 N N . SER A 1 87 ? 10.947 -1.153 -14.554 1.00 67.38 87 SER A N 1
ATOM 638 C CA . SER A 1 87 ? 10.089 -0.429 -15.496 1.00 67.38 87 SER A CA 1
ATOM 639 C C . SER A 1 87 ? 9.566 -1.387 -16.568 1.00 67.38 87 SER A C 1
ATOM 641 O O . SER A 1 87 ? 10.364 -1.966 -17.309 1.00 67.38 87 SER A O 1
ATOM 643 N N . GLY A 1 88 ? 8.244 -1.547 -16.654 1.00 60.28 88 GLY A N 1
ATOM 644 C CA . GLY A 1 88 ? 7.590 -2.419 -17.625 1.00 60.28 88 GLY A CA 1
ATOM 645 C C . GLY A 1 88 ? 7.936 -2.036 -19.065 1.00 60.28 88 GLY A C 1
ATOM 646 O O . GLY A 1 88 ? 7.468 -1.030 -19.586 1.00 60.28 88 GLY A O 1
ATOM 647 N N . GLY A 1 89 ? 8.762 -2.857 -19.702 1.00 43.97 89 GLY A N 1
ATOM 648 C CA . GLY A 1 89 ? 9.085 -2.807 -21.120 1.00 43.97 89 GLY A CA 1
ATOM 649 C C . GLY A 1 89 ? 9.606 -4.184 -21.507 1.00 43.97 89 GLY A C 1
ATOM 650 O O . GLY A 1 89 ? 10.675 -4.577 -21.057 1.00 43.97 89 GLY A O 1
ATOM 651 N N . LEU A 1 90 ? 8.808 -4.932 -22.268 1.00 46.59 90 LEU A N 1
ATOM 652 C CA . LEU A 1 90 ? 9.068 -6.280 -22.807 1.00 46.59 90 LEU A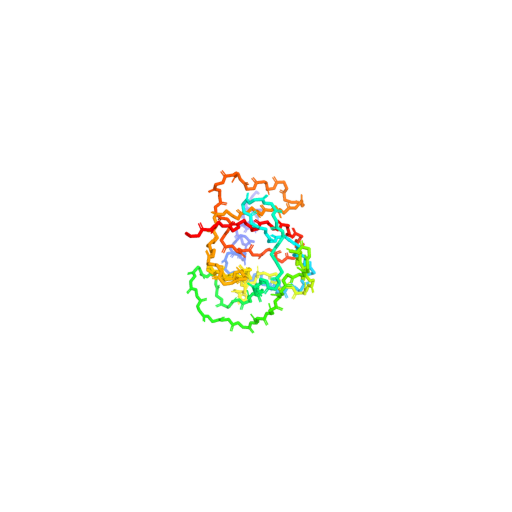 CA 1
ATOM 653 C C . LEU A 1 90 ? 8.946 -7.487 -21.849 1.00 46.59 90 LEU A C 1
ATOM 655 O O . LEU A 1 90 ? 8.397 -8.495 -22.279 1.00 46.59 90 LEU A O 1
ATOM 659 N N . ASP A 1 91 ? 9.313 -7.403 -20.565 1.00 52.44 91 ASP A N 1
ATOM 660 C CA . ASP A 1 91 ? 9.182 -8.562 -19.639 1.00 52.44 91 ASP A CA 1
ATOM 661 C C . ASP A 1 91 ? 7.789 -8.718 -18.992 1.00 52.44 91 ASP A C 1
ATOM 663 O O . ASP A 1 91 ? 7.523 -9.682 -18.268 1.00 52.44 91 ASP A O 1
ATOM 667 N N . GLY A 1 92 ? 6.890 -7.757 -19.232 1.00 57.88 92 GLY A N 1
ATOM 668 C CA . GLY A 1 92 ? 5.507 -7.790 -18.754 1.00 57.88 92 GLY A CA 1
ATOM 669 C C . GLY A 1 92 ? 5.347 -7.740 -17.234 1.00 57.88 92 GLY A C 1
ATOM 670 O O . GLY A 1 92 ? 4.357 -8.252 -16.729 1.00 57.88 92 GLY A O 1
ATOM 671 N N . LEU A 1 93 ? 6.303 -7.177 -16.491 1.00 67.25 93 LEU A N 1
ATOM 672 C CA . LEU A 1 93 ? 6.193 -7.059 -15.036 1.00 67.25 93 LEU A CA 1
ATOM 673 C C . LEU A 1 93 ? 5.296 -5.877 -14.641 1.00 67.25 93 LEU A C 1
ATOM 675 O O . LEU A 1 93 ? 5.600 -4.732 -14.978 1.00 67.25 93 LEU A O 1
ATOM 679 N N . GLY A 1 94 ? 4.210 -6.173 -13.928 1.00 76.81 94 GLY A N 1
ATOM 680 C CA . GLY A 1 94 ? 3.343 -5.201 -13.258 1.00 76.81 94 GLY A CA 1
ATOM 681 C C . GLY A 1 94 ? 3.535 -5.267 -11.746 1.00 76.81 94 GLY A C 1
ATOM 682 O O . GLY A 1 94 ? 3.907 -6.314 -11.217 1.00 76.81 94 GLY A O 1
ATOM 683 N N . TYR A 1 95 ? 3.290 -4.164 -11.046 1.00 83.38 95 TYR A N 1
ATOM 684 C CA . TYR A 1 95 ? 3.375 -4.110 -9.589 1.00 83.38 95 TYR A CA 1
ATOM 685 C C . TYR A 1 95 ? 2.061 -3.610 -9.012 1.00 83.38 95 TYR A C 1
ATOM 687 O O . TYR A 1 95 ? 1.445 -2.705 -9.572 1.00 83.38 95 TYR A O 1
ATOM 695 N N . GLU A 1 96 ? 1.658 -4.183 -7.887 1.00 86.88 96 GLU A N 1
ATOM 696 C CA . GLU A 1 96 ? 0.476 -3.748 -7.156 1.00 86.88 96 GLU A CA 1
ATOM 697 C C . GLU A 1 96 ? 0.717 -3.727 -5.647 1.00 86.88 96 GLU A C 1
ATOM 699 O O . GLU A 1 96 ? 1.480 -4.534 -5.113 1.00 86.88 96 GLU A O 1
ATOM 704 N N . LEU A 1 97 ? 0.052 -2.808 -4.960 1.00 90.19 97 LEU A N 1
ATOM 705 C CA . LEU A 1 97 ? -0.167 -2.853 -3.531 1.00 90.19 97 LEU A CA 1
ATOM 706 C C . LEU A 1 97 ? -1.443 -3.655 -3.272 1.00 90.19 97 LEU A C 1
ATOM 708 O O . LEU A 1 97 ? -2.523 -3.267 -3.701 1.00 90.19 97 LEU A O 1
ATOM 712 N N . GLN A 1 98 ? -1.318 -4.757 -2.546 1.00 90.25 98 GLN A N 1
ATOM 713 C CA . GLN A 1 98 ? -2.435 -5.518 -2.004 1.00 90.25 98 GLN A CA 1
ATOM 714 C C . GLN A 1 98 ? -2.673 -5.139 -0.543 1.00 90.25 98 GLN A C 1
ATOM 716 O O . GLN A 1 98 ? -1.735 -4.854 0.204 1.00 90.25 98 GLN A O 1
ATOM 721 N N . TRP A 1 99 ? -3.929 -5.211 -0.121 1.00 90.88 99 TRP A N 1
ATOM 722 C CA . TRP A 1 99 ? -4.371 -5.013 1.257 1.00 90.88 99 TRP A CA 1
ATOM 723 C C . TRP A 1 99 ? -5.429 -6.058 1.616 1.00 90.88 99 TRP A C 1
ATOM 725 O O . TRP A 1 99 ? -6.094 -6.621 0.743 1.00 90.88 99 TRP A O 1
ATOM 735 N N . ALA A 1 100 ? -5.608 -6.318 2.910 1.00 89.19 100 ALA A N 1
ATOM 736 C CA . ALA A 1 100 ? -6.729 -7.128 3.372 1.00 89.19 100 ALA A CA 1
ATOM 737 C C . ALA A 1 100 ? -8.046 -6.355 3.196 1.00 89.19 100 ALA A C 1
ATOM 739 O O . ALA A 1 100 ? -8.141 -5.210 3.607 1.00 89.19 100 ALA A O 1
ATOM 740 N N . TYR A 1 101 ? -9.075 -6.949 2.587 1.00 87.31 101 TYR A N 1
ATOM 741 C CA . TYR A 1 101 ? -10.375 -6.270 2.478 1.00 87.31 101 TYR A CA 1
ATOM 742 C C . TYR A 1 101 ? -11.125 -6.229 3.821 1.00 87.31 101 TYR A C 1
ATOM 744 O O . TYR A 1 101 ? -11.808 -5.250 4.110 1.00 87.31 101 TYR A O 1
ATOM 752 N N . TYR A 1 102 ? -10.955 -7.269 4.642 1.00 89.06 102 TYR A N 1
ATOM 753 C CA . TYR A 1 102 ? -11.474 -7.366 6.006 1.00 89.06 102 TYR A CA 1
ATOM 754 C C . TYR A 1 102 ? -10.323 -7.413 7.007 1.00 89.06 102 TYR A C 1
ATOM 756 O O . TYR A 1 102 ? -9.321 -8.089 6.762 1.00 89.06 102 TYR A O 1
ATOM 764 N N . PHE A 1 103 ? -10.477 -6.731 8.139 1.00 91.50 103 PHE A N 1
ATOM 765 C CA . PHE A 1 103 ? -9.479 -6.724 9.202 1.00 91.50 103 PHE A CA 1
ATOM 766 C C . PHE A 1 103 ? -10.128 -6.536 10.573 1.00 91.50 103 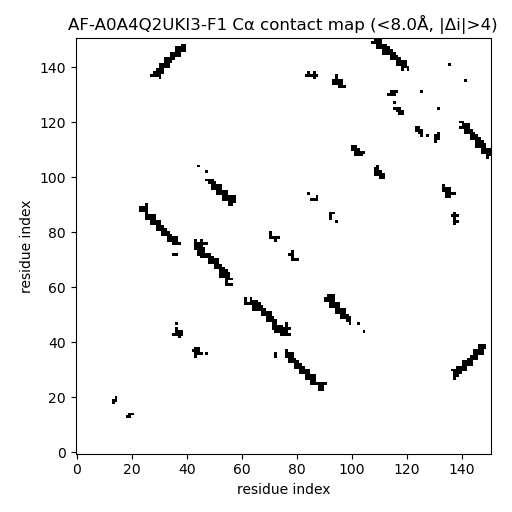PHE A C 1
ATOM 768 O O . PHE A 1 103 ? -11.005 -5.685 10.738 1.00 91.50 103 PHE A O 1
ATOM 775 N N . ASP A 1 104 ? -9.674 -7.310 11.556 1.00 92.00 104 ASP A N 1
ATOM 776 C CA . ASP A 1 104 ? -10.174 -7.221 12.923 1.00 92.00 104 ASP A CA 1
ATOM 777 C C . ASP A 1 104 ? -9.285 -6.300 13.761 1.00 92.00 104 ASP A C 1
ATOM 779 O O . ASP A 1 104 ? -8.082 -6.521 13.908 1.00 92.00 104 ASP A O 1
ATOM 783 N N . VAL A 1 105 ? -9.898 -5.284 14.362 1.00 88.81 105 VAL A N 1
ATOM 784 C CA . VAL A 1 105 ? -9.258 -4.364 15.304 1.00 88.81 105 VAL A CA 1
ATOM 785 C C . VAL A 1 105 ? -9.870 -4.619 16.674 1.00 88.81 105 VAL A C 1
ATOM 787 O O . VAL A 1 105 ? -11.064 -4.413 16.872 1.00 88.81 105 VAL A O 1
ATOM 790 N N . GLN A 1 106 ? -9.064 -5.116 17.617 1.00 87.38 106 GLN A N 1
ATOM 791 C CA . GLN A 1 106 ? -9.486 -5.373 19.006 1.00 87.38 106 GLN A CA 1
ATOM 792 C C . GLN A 1 106 ? -10.769 -6.229 19.128 1.00 87.38 106 GLN A C 1
ATOM 794 O O . GLN A 1 106 ? -11.606 -6.005 19.998 1.00 87.38 106 GLN A O 1
ATOM 799 N N . GLY A 1 107 ? -10.934 -7.222 18.246 1.00 88.69 107 GLY A N 1
ATOM 800 C CA . GLY A 1 107 ? -12.097 -8.120 18.245 1.00 88.69 107 GLY A CA 1
ATOM 801 C C . GLY A 1 107 ? -13.338 -7.571 17.532 1.00 88.69 107 GLY A C 1
ATOM 802 O O . GLY A 1 107 ? -14.388 -8.209 17.565 1.00 88.69 107 GLY A O 1
ATOM 803 N N . GLN A 1 108 ? -13.235 -6.414 16.876 1.00 91.88 108 GLN A N 1
ATOM 804 C CA . GLN A 1 108 ? -14.276 -5.855 16.021 1.00 91.88 108 GLN A CA 1
ATOM 805 C C . GLN A 1 108 ? -13.843 -5.896 14.558 1.00 91.88 108 GLN A C 1
ATOM 807 O O . GLN A 1 108 ? -12.724 -5.509 14.235 1.00 91.88 108 GLN A O 1
ATOM 812 N N . SER A 1 109 ? -14.739 -6.346 13.679 1.00 93.38 109 SER A N 1
ATOM 813 C CA . SER A 1 109 ? -14.439 -6.492 12.256 1.00 93.38 109 SER A CA 1
ATOM 814 C C . SER A 1 109 ? -14.726 -5.215 11.475 1.00 93.38 109 SER A C 1
ATOM 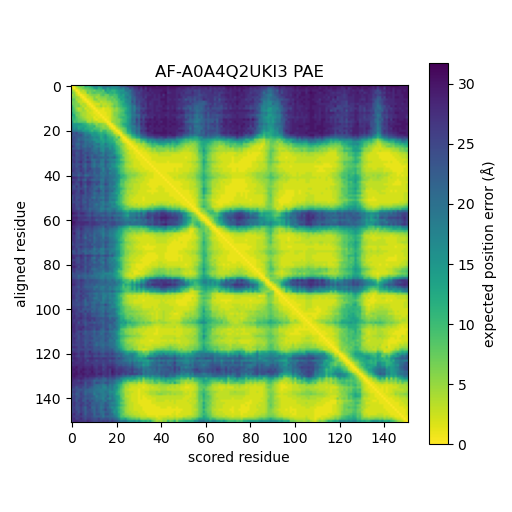816 O O . SER A 1 109 ? -15.797 -4.611 11.604 1.00 93.38 109 SER A O 1
ATOM 818 N N . TYR A 1 110 ? -13.769 -4.826 10.644 1.00 94.19 110 TYR A N 1
ATOM 819 C CA . TYR A 1 110 ? -13.853 -3.685 9.747 1.00 94.19 110 TYR A CA 1
ATOM 820 C C . TYR A 1 110 ? -13.650 -4.144 8.302 1.00 94.19 110 TYR A C 1
ATOM 822 O O . TYR A 1 110 ? -12.989 -5.153 8.040 1.00 94.19 110 TYR A O 1
ATOM 830 N N . SER A 1 111 ? -14.202 -3.393 7.355 1.00 93.06 111 SER A N 1
ATOM 831 C CA . SER A 1 111 ? -13.943 -3.543 5.924 1.00 93.06 111 SER A CA 1
ATOM 832 C C . SER A 1 111 ? -13.381 -2.262 5.327 1.00 93.06 111 SER A C 1
ATOM 834 O O . SER A 1 111 ? -13.558 -1.169 5.872 1.00 93.06 111 SER A O 1
ATOM 836 N N . VAL A 1 112 ? -12.679 -2.390 4.203 1.00 90.62 112 VAL A N 1
ATOM 837 C CA . VAL A 1 112 ? -12.230 -1.230 3.431 1.00 90.62 112 VAL A CA 1
ATOM 838 C C . VAL A 1 112 ? -13.443 -0.490 2.873 1.00 90.62 112 VAL A C 1
ATOM 840 O O . VAL A 1 112 ? -14.213 -1.039 2.087 1.00 90.62 112 VAL A O 1
ATOM 843 N N . ASP A 1 113 ? -13.573 0.773 3.264 1.00 90.12 113 ASP A N 1
ATOM 844 C CA . ASP A 1 113 ? -14.617 1.683 2.797 1.00 90.12 113 ASP A CA 1
ATOM 845 C C . ASP A 1 113 ? -14.126 2.500 1.604 1.00 90.12 113 ASP A C 1
ATOM 847 O O . ASP A 1 113 ? -14.721 2.477 0.529 1.00 90.12 113 ASP A O 1
ATOM 851 N N . THR A 1 114 ? -12.991 3.178 1.780 1.00 88.62 114 THR A N 1
ATOM 852 C CA . THR A 1 114 ? -12.444 4.092 0.778 1.00 88.62 114 THR A CA 1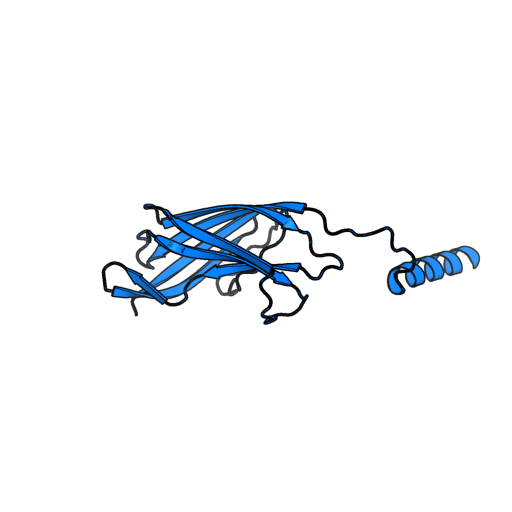
ATOM 853 C C . THR A 1 114 ? -10.934 3.922 0.671 1.00 88.62 114 THR A C 1
ATOM 855 O O . THR A 1 114 ? -10.241 3.785 1.679 1.00 88.62 114 THR A O 1
ATOM 858 N N . ILE A 1 115 ? -10.410 3.999 -0.554 1.00 87.69 115 ILE A N 1
ATOM 859 C CA . ILE A 1 115 ? -8.974 4.105 -0.814 1.00 87.69 115 ILE A CA 1
ATOM 860 C C . ILE A 1 115 ? -8.720 5.340 -1.660 1.00 87.69 115 ILE A C 1
ATOM 862 O O . ILE A 1 115 ? -9.339 5.533 -2.705 1.00 87.69 115 ILE A O 1
ATOM 866 N N . GLN A 1 116 ? -7.805 6.176 -1.195 1.00 86.88 116 GLN A N 1
ATOM 867 C CA . GLN A 1 116 ? -7.338 7.361 -1.894 1.00 86.88 116 GLN A CA 1
ATOM 868 C C . GLN A 1 116 ? -5.867 7.148 -2.228 1.00 86.88 116 GLN A C 1
ATOM 870 O O . GLN A 1 116 ? -5.108 6.675 -1.386 1.00 86.88 116 GLN A O 1
ATOM 875 N N . ALA A 1 117 ? -5.465 7.490 -3.445 1.00 84.12 117 ALA A N 1
ATOM 876 C CA . ALA A 1 117 ? -4.072 7.418 -3.859 1.00 84.12 117 ALA A CA 1
ATOM 877 C C . ALA A 1 117 ? -3.712 8.639 -4.701 1.00 84.12 117 ALA A C 1
ATOM 879 O O . ALA A 1 117 ? -4.485 9.040 -5.578 1.00 84.12 117 ALA A O 1
ATOM 880 N N . SER A 1 118 ? -2.534 9.198 -4.450 1.00 81.56 118 SER A N 1
ATOM 881 C CA . SER A 1 118 ? -1.940 10.271 -5.239 1.00 81.56 118 SER A CA 1
ATOM 882 C C . SER A 1 118 ? -0.535 9.880 -5.697 1.00 81.56 118 SER A C 1
ATOM 884 O O . SER A 1 118 ? 0.171 9.090 -5.066 1.00 81.56 118 SER A O 1
ATOM 886 N N . ILE A 1 119 ? -0.137 10.438 -6.837 1.00 79.50 119 ILE A N 1
ATOM 887 C CA . ILE A 1 119 ? 1.220 10.336 -7.375 1.00 79.50 119 ILE A CA 1
ATOM 888 C C . ILE A 1 119 ? 1.681 11.784 -7.561 1.00 79.50 119 ILE A C 1
ATOM 890 O O . ILE A 1 119 ? 1.264 12.412 -8.538 1.00 79.50 119 ILE A O 1
ATOM 894 N N . PRO A 1 120 ? 2.470 12.358 -6.632 1.00 64.44 120 PRO A N 1
ATOM 895 C CA . PRO A 1 120 ? 2.741 13.800 -6.589 1.00 64.44 120 PRO A CA 1
ATOM 896 C C . PRO A 1 120 ? 3.335 14.366 -7.888 1.00 64.44 120 PRO A C 1
ATOM 898 O O . PRO A 1 120 ? 2.881 15.394 -8.387 1.00 64.44 120 PRO A O 1
ATOM 901 N N . ASP A 1 121 ? 4.263 13.637 -8.515 1.00 61.03 121 ASP A N 1
ATOM 902 C CA . ASP A 1 121 ? 4.890 14.021 -9.796 1.00 61.03 121 ASP A CA 1
ATOM 903 C C . ASP A 1 121 ? 3.953 13.871 -11.011 1.00 61.03 121 ASP A C 1
ATOM 905 O O . ASP A 1 121 ? 4.289 14.230 -12.139 1.00 61.03 121 ASP A O 1
ATOM 909 N N . THR A 1 122 ? 2.799 13.249 -10.775 1.00 53.03 122 THR A N 1
ATOM 910 C CA . THR A 1 122 ? 1.681 12.969 -11.675 1.00 53.03 122 THR A CA 1
ATOM 911 C C . THR A 1 122 ? 0.944 14.167 -12.253 1.00 53.03 122 THR A C 1
ATOM 913 O O . THR A 1 122 ? 0.481 14.161 -13.391 1.00 53.03 122 THR A O 1
ATOM 916 N N . GLY A 1 123 ? 0.633 15.106 -11.352 1.00 47.38 123 GLY A N 1
ATOM 917 C CA . GLY A 1 123 ? -0.605 15.892 -11.444 1.00 47.38 123 GLY A CA 1
ATOM 918 C C . GLY A 1 123 ? -1.890 15.036 -11.463 1.00 47.38 123 GLY A C 1
ATOM 919 O O . GLY A 1 123 ? -2.977 15.569 -11.678 1.00 47.38 123 GLY A O 1
ATOM 920 N N . ILE A 1 124 ? -1.787 13.714 -11.256 1.00 52.16 124 ILE A N 1
ATOM 921 C CA . ILE A 1 124 ? -2.920 12.785 -11.245 1.00 52.16 124 ILE A CA 1
ATOM 922 C C . ILE A 1 124 ? -3.488 12.780 -9.829 1.00 52.16 124 ILE A C 1
ATOM 924 O O . ILE A 1 124 ? -3.032 12.042 -8.957 1.00 52.16 124 ILE A O 1
ATOM 928 N N . ASN A 1 125 ? -4.493 13.625 -9.615 1.00 50.69 125 ASN A N 1
ATOM 929 C CA . ASN A 1 125 ? -5.420 13.474 -8.506 1.00 50.69 125 ASN A CA 1
ATOM 930 C C . ASN A 1 125 ? -6.525 12.533 -8.976 1.00 50.69 125 ASN A C 1
ATOM 932 O O . ASN A 1 125 ? -7.401 12.942 -9.743 1.00 50.69 125 ASN A O 1
ATOM 936 N N . ASN A 1 126 ? -6.482 11.274 -8.542 1.00 48.28 126 ASN A N 1
ATOM 937 C CA . ASN A 1 126 ? -7.624 10.391 -8.736 1.00 48.28 126 ASN A CA 1
ATOM 938 C C . ASN A 1 126 ? -8.822 11.027 -8.019 1.00 48.28 126 ASN A C 1
ATOM 940 O O . ASN A 1 126 ? -8.770 11.310 -6.821 1.00 48.28 126 ASN A O 1
ATOM 944 N N . THR A 1 127 ? -9.868 11.344 -8.783 1.00 36.47 127 THR A N 1
ATOM 945 C CA . THR A 1 127 ? -11.086 11.984 -8.275 1.00 36.47 127 THR A CA 1
ATOM 946 C C . THR A 1 127 ? -11.660 11.135 -7.134 1.00 36.47 127 THR A C 1
ATOM 948 O O . THR A 1 127 ? -11.586 9.907 -7.226 1.00 36.47 127 THR A O 1
ATOM 951 N N . PRO A 1 128 ? -12.249 11.728 -6.076 1.00 36.19 128 PRO A N 1
ATOM 952 C CA . PRO A 1 128 ? -12.959 10.958 -5.058 1.00 36.19 128 PRO A CA 1
ATOM 953 C C . PRO A 1 128 ? -13.960 10.010 -5.735 1.00 36.19 128 PRO A C 1
ATOM 955 O O . PRO A 1 128 ? -14.871 10.470 -6.419 1.00 36.19 128 PRO A O 1
ATOM 958 N N . GLY A 1 129 ? -13.745 8.697 -5.612 1.00 35.12 129 GLY A N 1
ATOM 959 C CA . GLY A 1 129 ? -14.560 7.671 -6.275 1.00 35.12 129 GLY A CA 1
ATOM 960 C C . GLY A 1 129 ? -13.868 6.877 -7.391 1.00 35.12 129 GLY A C 1
ATOM 961 O O . GLY A 1 129 ? -14.420 5.867 -7.817 1.00 35.12 129 GLY A O 1
ATOM 962 N N . TYR A 1 130 ? -12.657 7.247 -7.829 1.00 37.78 130 TYR A N 1
ATOM 963 C CA . TYR A 1 130 ? -11.797 6.303 -8.552 1.00 37.78 130 TYR A CA 1
ATOM 964 C C . TYR A 1 130 ? -11.248 5.287 -7.547 1.00 37.78 130 TYR A C 1
ATOM 966 O O . TYR A 1 130 ? -10.458 5.638 -6.671 1.00 37.78 130 TYR A O 1
ATOM 974 N N . GLN A 1 131 ? -11.691 4.034 -7.660 1.00 53.81 131 GLN A N 1
ATOM 975 C CA . GLN A 1 131 ? -11.099 2.918 -6.930 1.00 53.81 131 GLN A CA 1
ATOM 976 C C . GLN A 1 131 ? -9.638 2.806 -7.361 1.00 53.81 131 GLN A C 1
ATOM 978 O O . GLN A 1 131 ? -9.345 2.361 -8.468 1.00 53.81 131 GLN A O 1
ATOM 983 N N . TYR A 1 132 ? -8.721 3.246 -6.501 1.00 64.50 132 TYR A N 1
ATOM 984 C CA . TYR A 1 132 ? -7.337 2.820 -6.609 1.00 64.50 132 TYR A CA 1
ATOM 985 C C . TYR A 1 132 ? -7.328 1.295 -6.471 1.00 64.50 132 TYR A C 1
ATOM 987 O O . TYR A 1 132 ? -7.663 0.758 -5.418 1.00 64.50 132 TYR A O 1
ATOM 995 N N . ASP A 1 133 ? -7.010 0.612 -7.563 1.00 71.38 133 ASP A N 1
ATOM 996 C CA . ASP A 1 133 ? -7.015 -0.847 -7.704 1.00 71.38 133 ASP A CA 1
ATOM 997 C C . ASP A 1 133 ? -5.720 -1.499 -7.194 1.00 71.38 133 ASP A C 1
ATOM 999 O O . ASP A 1 133 ? -5.559 -2.717 -7.265 1.00 71.38 133 ASP A O 1
ATOM 1003 N N . GLY A 1 134 ? -4.806 -0.681 -6.667 1.00 80.12 134 GLY A N 1
ATOM 1004 C CA . GLY A 1 134 ? -3.517 -1.104 -6.152 1.00 80.12 134 GLY A CA 1
ATOM 1005 C C . GLY A 1 134 ? -2.372 -0.927 -7.135 1.00 80.12 134 GLY A C 1
ATOM 1006 O O . GLY A 1 134 ? -1.245 -1.202 -6.750 1.00 80.12 134 GLY A O 1
ATOM 1007 N N . TYR A 1 135 ? -2.580 -0.464 -8.371 1.00 83.44 135 TYR A N 1
ATOM 1008 C CA . TYR A 1 135 ? -1.486 -0.409 -9.343 1.00 83.44 135 TYR A CA 1
ATOM 1009 C C . TYR A 1 135 ? -0.335 0.525 -8.924 1.00 83.44 135 TYR A C 1
ATOM 1011 O O . TYR A 1 135 ? -0.534 1.651 -8.460 1.00 83.44 135 TYR A O 1
ATOM 1019 N N . LEU A 1 136 ? 0.900 0.061 -9.127 1.00 84.50 136 LEU A N 1
ATOM 1020 C CA . LEU A 1 136 ? 2.124 0.787 -8.806 1.00 84.50 136 LEU A CA 1
ATOM 1021 C C . LEU A 1 136 ? 2.922 1.098 -10.073 1.00 84.50 136 LEU A C 1
ATOM 1023 O O . LEU A 1 136 ? 3.196 0.236 -10.905 1.00 84.50 136 LEU A O 1
ATOM 1027 N N . PHE A 1 137 ? 3.360 2.349 -10.179 1.00 84.25 137 PHE A N 1
ATOM 1028 C CA . PHE A 1 137 ? 4.198 2.863 -11.255 1.00 84.25 137 PHE A CA 1
ATOM 1029 C C . PHE A 1 137 ? 5.662 2.879 -10.799 1.00 84.25 137 PHE A C 1
ATOM 1031 O O . PHE A 1 137 ? 5.996 3.662 -9.903 1.00 84.25 137 PHE A O 1
ATOM 1038 N N . PRO A 1 138 ? 6.544 2.055 -11.395 1.00 85.31 138 PRO A N 1
ATOM 1039 C CA . PRO A 1 138 ? 7.970 2.079 -11.098 1.00 85.31 138 PRO A CA 1
ATOM 1040 C C . PRO A 1 138 ? 8.591 3.462 -11.314 1.00 85.31 138 PRO A C 1
ATOM 1042 O O . PRO A 1 138 ? 8.344 4.112 -12.332 1.00 85.31 138 PRO A O 1
ATOM 1045 N N . GLY A 1 139 ? 9.444 3.899 -10.388 1.00 85.25 139 GLY A N 1
ATOM 1046 C CA . GLY A 1 139 ? 10.129 5.193 -10.479 1.00 85.25 139 GLY A CA 1
ATOM 1047 C C . GLY A 1 139 ? 9.303 6.386 -10.024 1.00 85.25 139 GLY A C 1
ATOM 1048 O O . GLY A 1 139 ? 9.708 7.520 -10.272 1.00 85.25 139 GLY A O 1
ATOM 1049 N N . LYS A 1 140 ? 8.138 6.139 -9.422 1.00 86.56 140 LYS A N 1
ATOM 1050 C CA . LYS A 1 140 ? 7.244 7.168 -8.896 1.00 86.56 140 LYS A CA 1
ATOM 1051 C C . LYS A 1 140 ? 7.113 7.052 -7.384 1.00 86.56 140 LYS A C 1
ATOM 1053 O O . LYS A 1 140 ? 7.301 5.974 -6.816 1.00 86.56 140 LYS A O 1
ATOM 1058 N N . GLN A 1 141 ? 6.780 8.175 -6.760 1.00 89.75 141 GLN A N 1
ATOM 1059 C CA . GLN A 1 141 ? 6.295 8.218 -5.389 1.00 89.75 141 GLN A CA 1
ATOM 1060 C C . GLN A 1 141 ? 4.776 8.035 -5.385 1.00 89.75 141 GLN A C 1
ATOM 1062 O O . GLN A 1 141 ? 4.075 8.686 -6.157 1.00 89.75 141 GLN A O 1
ATOM 1067 N N . HIS A 1 142 ? 4.292 7.150 -4.522 1.00 88.69 142 HIS A N 1
ATOM 1068 C CA . HIS A 1 142 ? 2.875 6.879 -4.298 1.00 88.69 142 HIS A CA 1
ATOM 1069 C C . HIS A 1 142 ? 2.528 7.236 -2.864 1.00 88.69 142 HIS A C 1
ATOM 1071 O O . HIS A 1 142 ? 3.216 6.785 -1.950 1.00 88.69 142 HIS A O 1
ATOM 1077 N N . GLU A 1 143 ? 1.457 7.997 -2.671 1.00 91.06 143 GLU A N 1
ATOM 1078 C CA . GLU A 1 143 ? 0.904 8.292 -1.349 1.00 91.06 143 GLU A CA 1
ATOM 1079 C C . GLU A 1 143 ? -0.508 7.724 -1.270 1.00 91.06 143 GLU A C 1
ATOM 1081 O O . GLU A 1 143 ? -1.358 8.029 -2.107 1.00 91.06 143 GLU A O 1
ATOM 1086 N N . ILE A 1 144 ? -0.755 6.855 -0.294 1.00 91.62 144 ILE A N 1
ATOM 1087 C CA . ILE A 1 144 ? -1.968 6.038 -0.233 1.00 91.62 144 ILE A CA 1
ATOM 1088 C C . ILE A 1 144 ? -2.637 6.205 1.126 1.00 91.62 144 ILE A C 1
ATOM 1090 O O . ILE A 1 144 ? -2.000 6.132 2.170 1.00 91.62 144 ILE A O 1
ATOM 1094 N N . LYS A 1 145 ? -3.951 6.383 1.133 1.00 93.19 145 LYS A N 1
ATOM 1095 C CA . LYS A 1 145 ? -4.762 6.441 2.345 1.00 93.19 145 LYS A CA 1
ATOM 1096 C C . LYS A 1 145 ? -5.885 5.422 2.252 1.00 93.19 145 LYS A C 1
ATOM 1098 O O . LYS A 1 145 ? -6.730 5.510 1.364 1.00 93.19 145 LYS A O 1
ATOM 1103 N N . ILE A 1 146 ? -5.904 4.479 3.186 1.00 93.00 146 ILE A N 1
ATOM 1104 C CA . ILE A 1 146 ? -6.938 3.450 3.307 1.00 93.00 146 ILE A CA 1
ATOM 1105 C C . ILE A 1 146 ? -7.818 3.799 4.506 1.00 93.00 146 ILE A C 1
ATOM 1107 O O . ILE A 1 146 ? -7.324 4.022 5.612 1.00 93.00 146 ILE A O 1
ATOM 1111 N N . ILE A 1 147 ? -9.126 3.857 4.278 1.00 94.38 147 ILE A N 1
ATOM 1112 C CA . ILE A 1 147 ? -10.128 4.127 5.305 1.00 94.38 147 ILE A CA 1
ATOM 1113 C C . ILE A 1 147 ? -10.937 2.855 5.532 1.00 94.38 147 ILE A C 1
ATOM 1115 O O . ILE A 1 147 ? -11.537 2.318 4.599 1.00 94.38 147 ILE A O 1
ATOM 1119 N N . LEU A 1 148 ? -10.959 2.390 6.779 1.00 93.62 148 LEU A N 1
ATOM 1120 C CA . LEU A 1 148 ? -11.744 1.239 7.208 1.00 93.62 148 LEU A CA 1
ATOM 1121 C C . LEU A 1 148 ? -13.043 1.687 7.873 1.00 93.62 148 LEU A C 1
ATOM 1123 O O . L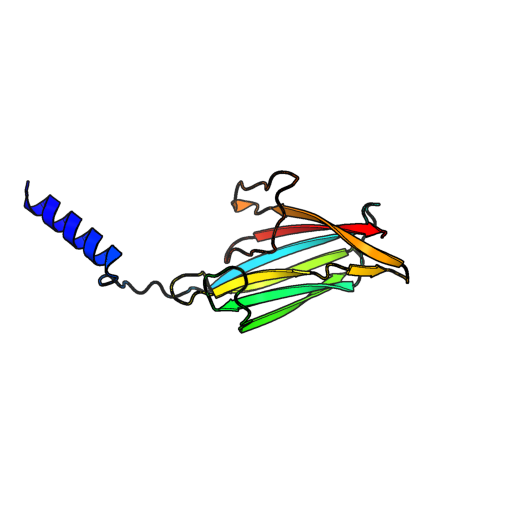EU A 1 148 ? -13.063 2.642 8.648 1.00 93.62 148 LEU A O 1
ATOM 1127 N N . LYS A 1 149 ? -14.126 0.959 7.635 1.00 93.88 149 LYS A N 1
ATOM 1128 C CA . LYS A 1 149 ? -15.419 1.173 8.279 1.00 93.88 149 LYS A CA 1
ATOM 1129 C C . LYS A 1 149 ? -15.837 -0.086 9.016 1.00 93.88 149 LYS A C 1
ATOM 1131 O O . LYS A 1 149 ? -15.605 -1.202 8.561 1.00 93.88 149 LYS A O 1
ATOM 1136 N N . LYS A 1 150 ? -16.439 0.118 10.183 1.00 92.88 150 LYS A N 1
ATOM 1137 C CA . LYS A 1 150 ? -17.006 -0.958 10.989 1.00 92.88 150 LYS A CA 1
ATOM 1138 C C . LYS A 1 150 ? -18.122 -1.655 10.206 1.00 92.88 150 LYS A C 1
ATOM 1140 O O . LYS A 1 150 ? -18.981 -0.963 9.652 1.00 92.88 150 LYS A O 1
ATOM 1145 N N . ASN A 1 151 ? -18.078 -2.986 10.180 1.00 83.69 151 ASN A N 1
ATOM 1146 C CA . ASN A 1 151 ? -19.135 -3.818 9.600 1.00 83.69 151 ASN A CA 1
ATOM 1147 C C . ASN A 1 151 ? -20.405 -3.803 10.457 1.00 83.69 151 ASN A C 1
ATOM 1149 O O . ASN A 1 151 ? -20.282 -3.751 11.705 1.00 83.69 151 ASN A O 1
#

Mean predicted aligned error: 11.53 Å

Solvent-accessible surface area (backbone atoms only — not comparable to full-atom values): 8363 Å² total; per-residue (Å²): 124,63,69,63,55,51,53,51,50,53,51,51,48,26,58,74,69,50,74,60,63,74,74,69,65,56,46,76,20,68,23,38,39,38,33,40,32,23,37,75,88,67,49,53,37,54,64,48,58,34,32,45,35,33,25,51,44,88,50,93,87,54,86,45,71,77,43,77,46,81,46,53,20,38,85,74,4,37,39,75,47,77,46,73,33,57,37,69,40,93,74,28,45,42,38,30,50,47,66,63,59,62,51,70,58,96,89,43,57,26,31,66,69,47,52,49,53,38,29,80,96,62,80,48,70,61,54,95,84,52,76,65,84,27,78,51,63,54,53,37,53,38,42,37,41,39,30,29,34,78,111